Protein AF-X0TN32-F1 (afdb_monomer_lite)

Organism: NCBI:txid412755

Foldseek 3Di:
DDDPVRVLVVQLVVLQVVQCVVPPDDDDDPPPDDDDPDDDDDHSVVSSVVSNVD

Sequence (54 aa):
MMGPGQLKLIACEKARAYYDAAHHRKPFIPGETQIPVAGRVYDWHEIWNLVDAS

pLDDT: mean 92.25, std 5.26, range [69.19, 96.81]

Structure (mmCIF, N/CA/C/O backbone):
data_AF-X0TN32-F1
#
_entry.id   AF-X0TN32-F1
#
loop_
_atom_site.group_PDB
_atom_site.id
_atom_site.type_symbol
_atom_site.label_atom_id
_atom_site.label_alt_id
_atom_site.label_comp_id
_atom_site.label_asym_id
_atom_site.label_entity_id
_atom_site.label_seq_id
_atom_site.pdbx_PDB_ins_code
_atom_site.Cartn_x
_atom_site.Cartn_y
_atom_site.Cartn_z
_atom_site.occupancy
_atom_site.B_iso_or_equiv
_atom_site.auth_seq_id
_atom_site.auth_comp_id
_atom_site.auth_asym_id
_atom_site.auth_atom_id
_atom_site.pdbx_PDB_model_num
ATOM 1 N N . MET A 1 1 ? 28.420 5.273 -17.309 1.00 69.19 1 MET A N 1
ATOM 2 C CA . MET A 1 1 ? 26.984 5.622 -17.396 1.00 69.19 1 MET A CA 1
ATOM 3 C C . MET A 1 1 ? 26.181 4.419 -16.941 1.00 69.19 1 MET A C 1
ATOM 5 O O . MET A 1 1 ? 26.579 3.311 -17.277 1.00 69.19 1 MET A O 1
ATOM 9 N N . MET A 1 2 ? 25.127 4.614 -16.146 1.00 77.00 2 MET A N 1
ATOM 10 C CA . MET A 1 2 ? 24.244 3.511 -15.747 1.00 77.00 2 MET A CA 1
ATOM 11 C C . MET A 1 2 ? 23.426 3.033 -16.949 1.00 77.00 2 MET A C 1
ATOM 13 O O . MET A 1 2 ? 23.008 3.848 -17.770 1.00 77.00 2 MET A O 1
ATOM 17 N N . GLY A 1 3 ? 23.224 1.720 -17.058 1.00 90.94 3 GLY A N 1
ATOM 18 C CA . GLY A 1 3 ? 22.407 1.133 -18.120 1.00 90.94 3 GLY A CA 1
ATOM 19 C C . GLY A 1 3 ? 20.903 1.346 -17.888 1.00 90.94 3 GLY A C 1
ATOM 20 O O . GLY A 1 3 ? 20.484 1.574 -16.750 1.00 90.94 3 GLY A O 1
ATOM 21 N N . PRO A 1 4 ? 20.062 1.214 -18.929 1.00 86.06 4 PRO A N 1
ATOM 22 C CA . PRO A 1 4 ? 18.613 1.419 -18.818 1.00 86.06 4 PRO A CA 1
ATOM 23 C C . PRO A 1 4 ? 17.953 0.503 -17.773 1.00 86.06 4 PRO A C 1
ATOM 25 O O . PRO A 1 4 ? 17.113 0.958 -17.000 1.00 86.06 4 PRO A O 1
ATOM 28 N N . GLY A 1 5 ? 18.395 -0.755 -17.655 1.00 90.12 5 GLY A N 1
ATOM 29 C CA . GLY A 1 5 ? 17.898 -1.673 -16.621 1.00 90.12 5 GLY A CA 1
ATOM 30 C C . GLY A 1 5 ? 18.243 -1.239 -15.189 1.00 90.12 5 GLY A C 1
ATOM 31 O O . GLY A 1 5 ? 17.435 -1.412 -14.281 1.00 90.12 5 GLY A O 1
ATOM 32 N N . GLN A 1 6 ? 19.408 -0.611 -14.981 1.00 91.88 6 GLN A N 1
ATOM 33 C CA . GLN A 1 6 ? 19.790 -0.087 -13.664 1.00 91.88 6 GLN A CA 1
ATOM 34 C C . GLN A 1 6 ? 18.942 1.125 -13.272 1.00 91.88 6 GLN A C 1
ATOM 36 O O . GLN A 1 6 ? 18.557 1.249 -12.113 1.00 91.88 6 GLN A O 1
ATOM 41 N N . LEU A 1 7 ? 18.619 2.000 -14.229 1.00 93.75 7 LEU A N 1
ATOM 42 C CA . LEU A 1 7 ? 17.758 3.159 -13.979 1.00 93.75 7 LEU A CA 1
ATOM 43 C C . LEU A 1 7 ? 16.343 2.732 -13.583 1.00 93.75 7 LEU A C 1
ATOM 45 O O . LEU A 1 7 ? 15.784 3.284 -12.636 1.00 93.75 7 LEU A O 1
ATOM 49 N N . LYS A 1 8 ? 15.797 1.715 -14.260 1.00 92.94 8 LYS A N 1
ATOM 50 C CA . LYS A 1 8 ? 14.478 1.158 -13.940 1.00 92.94 8 LYS A CA 1
ATOM 51 C C . LYS A 1 8 ? 14.431 0.588 -12.524 1.00 92.94 8 LYS A C 1
ATOM 53 O O . LYS A 1 8 ? 13.529 0.919 -11.759 1.00 92.94 8 LYS A O 1
ATOM 58 N N . LEU A 1 9 ? 15.444 -0.195 -12.148 1.00 95.12 9 LEU A N 1
ATOM 59 C CA . LEU A 1 9 ? 15.543 -0.750 -10.799 1.00 95.12 9 LEU A CA 1
ATOM 60 C C . LEU A 1 9 ? 15.600 0.358 -9.738 1.00 95.12 9 LEU A C 1
ATOM 62 O O . LEU A 1 9 ? 14.880 0.299 -8.747 1.00 95.12 9 LEU A O 1
ATOM 66 N N . ILE A 1 10 ? 16.389 1.412 -9.973 1.00 96.06 10 ILE A N 1
ATOM 67 C CA . ILE A 1 10 ? 16.459 2.571 -9.070 1.00 96.06 10 ILE A CA 1
ATOM 68 C C . ILE A 1 10 ? 15.096 3.263 -8.945 1.00 96.06 10 ILE A C 1
ATOM 70 O O . ILE A 1 10 ? 14.715 3.659 -7.844 1.00 96.06 10 ILE A O 1
ATOM 74 N N . ALA A 1 11 ? 14.362 3.430 -10.048 1.00 95.38 11 ALA A N 1
ATOM 75 C CA . ALA A 1 11 ? 13.033 4.035 -10.020 1.00 95.38 11 ALA A CA 1
ATOM 76 C C . ALA A 1 11 ? 12.058 3.208 -9.168 1.00 95.38 11 ALA A C 1
ATOM 78 O O . ALA A 1 11 ? 11.352 3.765 -8.329 1.00 95.38 11 ALA A O 1
ATOM 79 N N . CYS A 1 12 ? 12.083 1.887 -9.322 1.00 96.19 12 CYS A N 1
ATOM 80 C CA . CYS A 1 12 ? 11.237 0.980 -8.558 1.00 96.19 12 CYS A CA 1
ATOM 81 C C . CYS A 1 12 ? 11.583 0.976 -7.057 1.00 96.19 12 CYS A C 1
ATOM 83 O O . CYS A 1 12 ? 10.694 1.090 -6.213 1.00 96.19 12 CYS A O 1
ATOM 85 N N . GLU A 1 13 ? 12.871 0.963 -6.706 1.00 96.81 13 GLU A N 1
ATOM 86 C CA . GLU A 1 13 ? 13.314 1.072 -5.307 1.00 96.81 13 GLU A CA 1
ATOM 87 C C . GLU A 1 13 ? 12.900 2.408 -4.672 1.00 96.81 13 GLU A C 1
ATOM 89 O O . GLU A 1 13 ? 12.445 2.460 -3.527 1.00 96.81 13 GLU A O 1
ATOM 94 N N . LYS A 1 14 ? 12.970 3.510 -5.430 1.00 96.75 14 LYS A N 1
ATOM 95 C CA . LYS A 1 14 ? 12.451 4.807 -4.970 1.00 96.75 14 LYS A CA 1
ATOM 96 C C . LYS A 1 14 ? 10.938 4.791 -4.777 1.00 96.75 14 LYS A C 1
ATOM 98 O O . LYS A 1 14 ? 10.449 5.423 -3.844 1.00 96.75 14 LYS A O 1
ATOM 103 N N . ALA A 1 15 ? 10.205 4.075 -5.625 1.00 96.19 15 ALA A N 1
ATOM 104 C CA . ALA A 1 15 ? 8.759 3.926 -5.508 1.00 96.19 15 ALA A CA 1
ATOM 105 C C . ALA A 1 15 ? 8.369 3.180 -4.222 1.00 96.19 15 ALA A C 1
ATOM 107 O O . ALA A 1 15 ? 7.455 3.600 -3.510 1.00 96.19 15 ALA A O 1
ATOM 108 N N . ARG A 1 16 ? 9.123 2.133 -3.866 1.00 95.56 16 ARG A N 1
ATOM 109 C CA . ARG A 1 16 ? 8.977 1.440 -2.582 1.00 95.56 16 ARG A CA 1
ATOM 110 C C . ARG A 1 16 ? 9.245 2.369 -1.397 1.00 95.56 16 ARG A C 1
ATOM 112 O O . ARG A 1 16 ? 8.406 2.475 -0.509 1.00 95.56 16 ARG A O 1
ATOM 119 N N . ALA A 1 17 ? 10.367 3.090 -1.408 1.00 95.81 17 ALA A N 1
ATOM 120 C CA . ALA A 1 17 ? 10.695 4.039 -0.341 1.00 95.81 17 ALA A CA 1
ATOM 121 C C . ALA A 1 17 ? 9.634 5.148 -0.197 1.00 95.81 17 ALA A C 1
ATOM 123 O O . ALA A 1 17 ? 9.310 5.577 0.912 1.00 95.81 17 ALA A O 1
ATOM 124 N N . TYR A 1 18 ? 9.060 5.593 -1.317 1.00 95.50 18 TYR A N 1
ATOM 125 C CA . TYR A 1 18 ? 7.941 6.529 -1.322 1.00 95.50 18 TYR A CA 1
ATOM 126 C C . TYR A 1 18 ? 6.694 5.940 -0.654 1.00 95.50 18 TYR A C 1
ATOM 128 O O . TYR A 1 18 ? 6.070 6.630 0.153 1.00 95.50 18 TYR A O 1
ATOM 136 N N . TYR A 1 19 ? 6.341 4.684 -0.956 1.00 95.50 19 TYR A N 1
ATOM 137 C CA . TYR A 1 19 ? 5.188 4.025 -0.343 1.00 95.50 19 TYR A CA 1
ATOM 138 C C . TYR A 1 19 ? 5.287 4.058 1.186 1.00 95.50 19 TYR A C 1
ATOM 140 O O . TYR A 1 19 ? 4.343 4.506 1.838 1.00 95.50 19 TYR A O 1
ATOM 148 N N . ASP A 1 20 ? 6.441 3.675 1.737 1.00 93.38 20 ASP A N 1
ATOM 149 C CA . ASP A 1 20 ? 6.668 3.634 3.185 1.00 93.38 20 ASP A CA 1
ATOM 150 C C . ASP A 1 20 ? 6.555 5.025 3.830 1.00 93.38 20 ASP A C 1
ATOM 152 O O . ASP A 1 20 ? 5.932 5.180 4.882 1.00 93.38 20 ASP A O 1
ATOM 156 N N . ALA A 1 21 ? 7.107 6.060 3.189 1.00 94.00 21 ALA A N 1
ATOM 157 C CA . ALA A 1 21 ? 7.032 7.431 3.691 1.00 94.00 21 ALA A CA 1
ATOM 158 C C . ALA A 1 21 ? 5.599 8.000 3.638 1.00 94.00 21 ALA A C 1
ATOM 160 O O . ALA A 1 21 ? 5.127 8.624 4.596 1.00 94.00 21 ALA A O 1
ATOM 161 N N . ALA A 1 22 ? 4.891 7.774 2.529 1.00 92.75 22 ALA A N 1
ATOM 162 C CA . ALA A 1 22 ? 3.548 8.300 2.300 1.00 92.75 22 ALA A CA 1
ATOM 163 C C . ALA A 1 22 ? 2.472 7.574 3.127 1.00 92.75 22 ALA A C 1
ATOM 165 O O . ALA A 1 22 ? 1.528 8.214 3.592 1.00 92.75 22 ALA A O 1
ATOM 166 N N . HIS A 1 23 ? 2.631 6.265 3.346 1.00 90.88 23 HIS A N 1
ATOM 167 C CA . HIS A 1 23 ? 1.654 5.405 4.027 1.00 90.88 23 HIS A CA 1
ATOM 168 C C . HIS A 1 23 ? 2.114 4.977 5.423 1.00 90.88 23 HIS A C 1
ATOM 170 O O . HIS A 1 23 ? 1.630 3.977 5.962 1.00 90.88 23 HIS A O 1
ATOM 17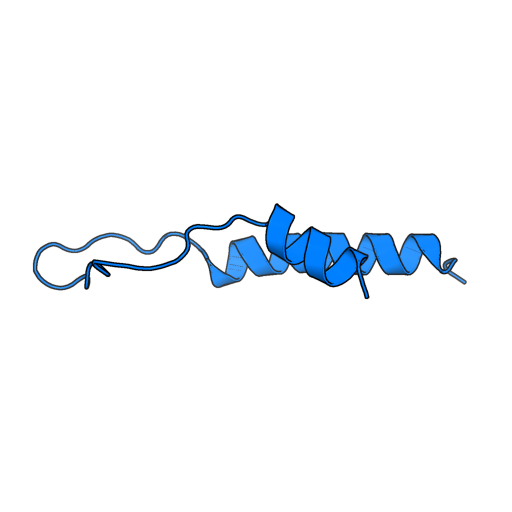6 N N . HIS A 1 24 ? 3.036 5.730 6.033 1.00 85.31 24 HIS A N 1
ATOM 177 C CA . HIS A 1 24 ? 3.432 5.489 7.414 1.00 85.31 24 HIS A CA 1
ATOM 178 C C . HIS A 1 24 ? 2.189 5.425 8.315 1.00 85.31 24 HIS A C 1
ATOM 180 O O . HIS A 1 24 ? 1.247 6.217 8.194 1.00 85.31 24 HIS A O 1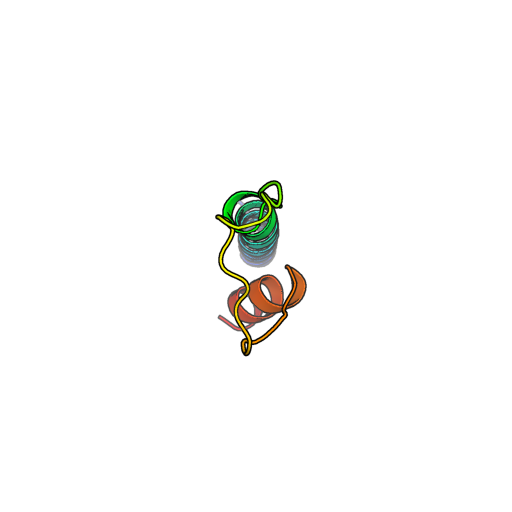
ATOM 186 N N . ARG A 1 25 ? 2.170 4.451 9.229 1.00 83.69 25 ARG A N 1
ATOM 187 C CA . ARG A 1 25 ? 1.035 4.261 10.132 1.00 83.69 25 ARG A CA 1
ATOM 188 C C . ARG A 1 25 ? 0.937 5.448 11.079 1.00 83.69 25 ARG A C 1
ATOM 190 O O . ARG A 1 25 ? 1.816 5.660 11.912 1.00 83.69 25 ARG A O 1
ATOM 197 N N . LYS A 1 26 ? -0.158 6.192 10.966 1.00 87.31 26 LYS A N 1
ATOM 198 C CA . LYS A 1 26 ? -0.536 7.203 11.952 1.00 87.31 26 LYS A CA 1
ATOM 199 C C . LYS A 1 26 ? -1.129 6.507 13.181 1.00 87.31 26 LYS A C 1
ATOM 201 O O . LYS A 1 26 ? -1.818 5.495 13.019 1.00 87.31 26 LYS A O 1
ATOM 206 N N . PRO A 1 27 ? -0.870 7.010 14.398 1.00 91.50 27 PRO A N 1
ATOM 207 C CA . PRO A 1 27 ? -1.504 6.473 15.591 1.00 91.50 27 PRO A CA 1
ATOM 208 C C . PRO A 1 27 ? -3.022 6.659 15.510 1.00 91.50 27 PRO A C 1
ATOM 210 O O . PRO A 1 27 ? -3.509 7.680 15.028 1.00 91.50 27 PRO A O 1
ATOM 213 N N . PHE A 1 28 ? -3.759 5.662 15.990 1.00 94.38 28 PHE A N 1
ATOM 214 C CA . PHE A 1 28 ? -5.208 5.741 16.126 1.00 94.38 28 PHE A CA 1
ATOM 215 C C . PHE A 1 28 ? -5.574 6.445 1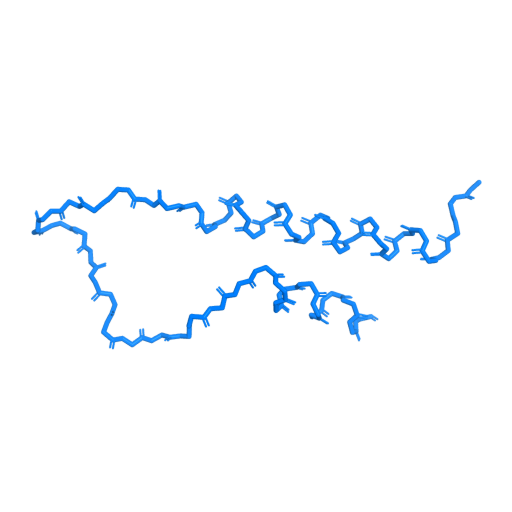7.437 1.00 94.38 28 PHE A C 1
ATOM 217 O O . PHE A 1 28 ? -5.121 6.039 18.507 1.00 94.38 28 PHE A O 1
ATOM 224 N N . ILE A 1 29 ? -6.418 7.471 17.344 1.00 96.56 29 ILE A N 1
ATOM 225 C CA . ILE A 1 29 ? -6.970 8.230 18.469 1.00 96.56 29 ILE A CA 1
ATOM 226 C C . ILE A 1 29 ? -8.493 8.009 18.503 1.00 96.56 29 ILE A C 1
ATOM 228 O O . ILE A 1 29 ? -9.183 8.420 17.559 1.00 96.56 29 ILE A O 1
ATOM 232 N N . PRO A 1 30 ? -9.039 7.364 19.553 1.00 96.06 30 PRO A N 1
ATOM 233 C CA . PRO A 1 30 ? -10.474 7.130 19.685 1.00 96.06 30 PRO A CA 1
ATOM 234 C C . PRO A 1 30 ? -11.278 8.433 19.637 1.00 96.06 30 PRO A C 1
ATOM 236 O O . PRO A 1 30 ? -10.938 9.398 20.310 1.00 96.06 30 PRO A O 1
ATOM 239 N N . GLY A 1 31 ? -12.355 8.456 18.851 1.00 95.69 31 GLY A N 1
ATOM 240 C CA . GLY A 1 31 ? -13.225 9.632 18.710 1.00 95.69 31 GLY A CA 1
ATOM 241 C C . GLY A 1 31 ? -12.698 10.732 17.780 1.00 95.69 31 GLY A C 1
ATOM 242 O O . GLY A 1 31 ? -13.476 11.598 17.394 1.00 95.69 31 GLY A O 1
ATOM 243 N N . GLU A 1 32 ? -11.429 10.673 17.363 1.00 95.44 32 GLU A N 1
ATOM 244 C CA . GLU A 1 32 ? -10.810 11.679 16.485 1.00 95.44 32 GLU A CA 1
ATOM 245 C C . GLU A 1 32 ? -10.366 11.101 15.140 1.00 95.44 32 GLU A C 1
ATOM 247 O O . GLU A 1 32 ? -10.573 11.706 14.087 1.00 95.44 32 GLU A O 1
ATOM 252 N N . THR A 1 33 ? -9.744 9.919 15.152 1.00 95.38 33 THR A N 1
ATOM 253 C CA . THR A 1 33 ? -9.253 9.298 13.921 1.00 95.38 33 THR A CA 1
ATOM 254 C C . THR A 1 33 ? -10.425 8.821 13.083 1.00 95.38 33 THR A C 1
ATOM 256 O O . THR A 1 33 ? -11.165 7.920 13.479 1.00 95.38 33 THR A O 1
ATOM 259 N N . GLN A 1 34 ? -10.573 9.407 11.898 1.00 92.50 34 GLN A N 1
ATOM 260 C CA . GLN A 1 34 ? -11.585 8.969 10.950 1.00 92.50 34 GLN A CA 1
ATOM 261 C C . GLN A 1 34 ? -11.253 7.573 10.428 1.00 92.50 34 GLN A C 1
ATOM 263 O O . GLN A 1 34 ? -10.151 7.326 9.937 1.00 92.50 34 GLN A O 1
ATOM 268 N N . ILE A 1 35 ? -12.231 6.672 10.520 1.00 90.50 35 ILE A N 1
ATOM 269 C CA . ILE A 1 35 ? -12.125 5.324 9.973 1.00 90.50 35 ILE A CA 1
ATOM 270 C C . ILE A 1 35 ? -12.847 5.309 8.624 1.00 90.50 35 ILE A C 1
ATOM 272 O O . ILE A 1 35 ? -14.078 5.387 8.598 1.00 90.50 35 ILE A O 1
ATOM 276 N N . PRO A 1 36 ? -12.118 5.224 7.498 1.00 89.88 36 PRO A N 1
ATOM 277 C CA . PRO A 1 36 ? -12.756 5.047 6.205 1.00 89.88 36 PRO A CA 1
ATOM 278 C C . PRO A 1 36 ? -13.483 3.696 6.174 1.00 89.88 36 PRO A C 1
ATOM 280 O O . PRO A 1 36 ? -12.897 2.656 6.464 1.00 89.88 36 PRO A O 1
ATOM 283 N N . VAL A 1 37 ? -14.770 3.711 5.818 1.00 92.38 37 VAL A N 1
ATOM 284 C CA . VAL A 1 37 ? -15.619 2.503 5.728 1.00 92.38 37 VAL A CA 1
ATOM 285 C C . VAL A 1 37 ? -15.451 1.743 4.409 1.00 92.38 37 VAL A C 1
ATOM 287 O O . VAL A 1 37 ? -15.960 0.637 4.254 1.00 92.38 37 VAL A O 1
ATOM 290 N N . ALA A 1 38 ? -14.749 2.345 3.451 1.00 9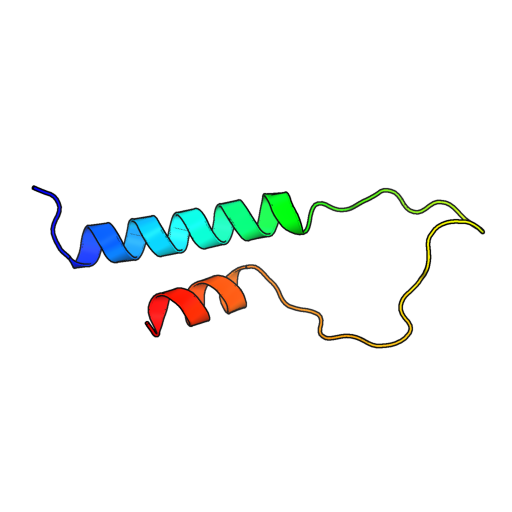2.56 38 ALA A N 1
ATOM 291 C CA . ALA A 1 38 ? -14.444 1.781 2.148 1.00 92.56 38 ALA A CA 1
ATOM 292 C C . ALA A 1 38 ? -13.115 2.344 1.637 1.00 92.56 38 ALA A C 1
ATOM 294 O O . ALA A 1 38 ? -12.707 3.448 2.001 1.00 92.56 38 ALA A O 1
ATOM 295 N N . GLY A 1 39 ? -12.454 1.587 0.768 1.00 88.00 39 GLY A N 1
ATOM 296 C CA . GLY A 1 39 ? -11.190 1.973 0.157 1.00 88.00 39 GLY A CA 1
ATOM 297 C C . GLY A 1 39 ? -10.412 0.755 -0.314 1.00 88.00 39 GLY A C 1
ATOM 298 O O . GLY A 1 39 ? -10.617 -0.357 0.174 1.00 88.00 39 GLY A O 1
ATOM 299 N N . ARG A 1 40 ? -9.518 0.965 -1.278 1.00 90.44 40 ARG A N 1
ATOM 300 C CA . ARG A 1 40 ? -8.582 -0.072 -1.708 1.00 90.44 40 ARG A CA 1
ATOM 301 C C . ARG A 1 40 ? -7.432 -0.142 -0.710 1.00 90.44 40 ARG A C 1
ATOM 303 O O . ARG A 1 40 ? -6.796 0.873 -0.440 1.00 90.44 40 ARG A O 1
ATOM 310 N N . VAL A 1 41 ? -7.152 -1.341 -0.212 1.00 88.75 41 VAL A N 1
ATOM 311 C CA . VAL A 1 41 ? -5.921 -1.638 0.524 1.00 88.75 41 VAL A CA 1
ATOM 312 C C . VAL A 1 41 ? -4.917 -2.176 -0.481 1.00 88.75 41 VAL A C 1
ATOM 314 O O . VAL A 1 41 ? -5.206 -3.145 -1.178 1.00 88.75 41 VAL A O 1
ATOM 317 N N . TYR A 1 42 ? -3.767 -1.527 -0.567 1.00 93.31 42 TYR A N 1
ATOM 318 C CA . TYR A 1 42 ? -2.659 -1.931 -1.418 1.00 93.31 42 TYR A CA 1
ATOM 319 C C . TYR A 1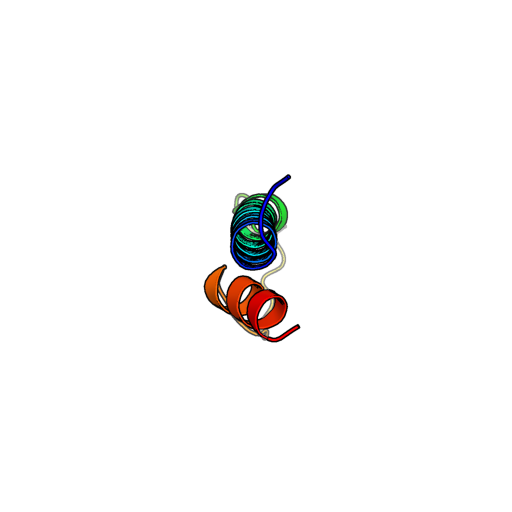 42 ? -1.347 -1.783 -0.667 1.00 93.31 42 TYR A C 1
ATOM 321 O O . TYR A 1 42 ? -1.306 -1.149 0.387 1.00 93.31 42 TYR A O 1
ATOM 329 N N . ASP A 1 43 ? -0.289 -2.377 -1.204 1.00 93.62 43 ASP A N 1
ATOM 330 C CA . ASP A 1 43 ? 1.057 -2.295 -0.660 1.00 93.62 43 ASP A CA 1
ATOM 331 C C . ASP A 1 43 ? 2.043 -1.683 -1.670 1.00 93.62 43 ASP A C 1
ATOM 333 O O . ASP A 1 43 ? 1.673 -1.220 -2.755 1.00 93.62 43 ASP A O 1
ATOM 337 N N . TRP A 1 44 ? 3.324 -1.661 -1.303 1.00 95.00 44 TRP A N 1
ATOM 338 C CA . TRP A 1 44 ? 4.377 -1.120 -2.156 1.00 95.00 44 TRP A CA 1
ATOM 339 C C . TRP A 1 44 ? 4.531 -1.880 -3.482 1.00 95.00 44 TRP A C 1
ATOM 341 O O . TRP A 1 44 ? 5.004 -1.278 -4.447 1.00 95.00 44 TRP A O 1
ATOM 351 N N . HIS A 1 45 ? 4.134 -3.159 -3.562 1.00 96.12 45 HIS A N 1
ATOM 352 C CA . HIS A 1 45 ? 4.259 -3.943 -4.793 1.00 96.12 45 HIS A CA 1
ATOM 353 C C . HIS A 1 45 ? 3.366 -3.379 -5.891 1.00 96.12 45 HIS A C 1
ATOM 355 O O . HIS A 1 45 ? 3.737 -3.405 -7.060 1.00 96.12 45 HIS A O 1
ATOM 361 N N . GLU A 1 46 ? 2.202 -2.830 -5.545 1.00 96.00 46 GLU A N 1
ATOM 362 C CA . GLU A 1 46 ? 1.329 -2.225 -6.549 1.00 96.00 46 GLU A CA 1
ATOM 363 C C . GLU A 1 46 ? 1.944 -0.966 -7.165 1.00 96.00 46 GLU A C 1
ATOM 365 O O . GLU A 1 46 ? 1.916 -0.804 -8.385 1.00 96.00 46 GLU A O 1
ATOM 370 N N . ILE A 1 47 ? 2.550 -0.101 -6.344 1.00 94.81 47 ILE A N 1
ATOM 371 C CA . ILE A 1 47 ? 3.253 1.088 -6.846 1.00 94.81 47 ILE A CA 1
ATOM 372 C C . ILE A 1 47 ? 4.492 0.669 -7.649 1.00 94.81 47 ILE A C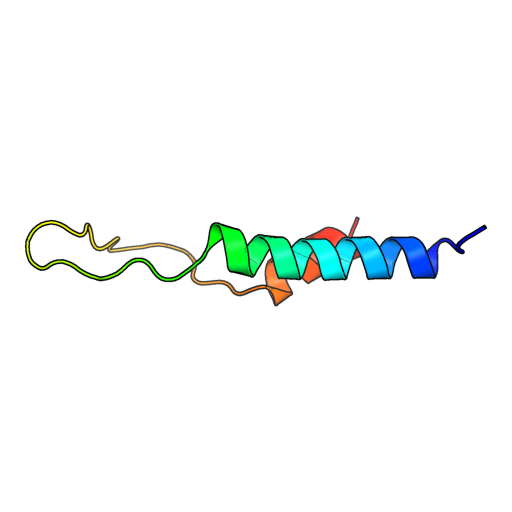 1
ATOM 374 O O . ILE A 1 47 ? 4.755 1.239 -8.706 1.00 94.81 47 ILE A O 1
ATOM 378 N N . TRP A 1 48 ? 5.220 -0.355 -7.194 1.00 96.81 48 TRP A N 1
ATOM 379 C CA . TRP A 1 48 ? 6.337 -0.933 -7.942 1.00 96.81 48 TRP A CA 1
ATOM 380 C C . TRP A 1 48 ? 5.894 -1.400 -9.328 1.00 96.81 48 TRP A C 1
ATOM 382 O O . TRP A 1 48 ? 6.481 -0.993 -10.323 1.00 96.81 48 TRP A O 1
ATOM 392 N N . ASN A 1 49 ? 4.838 -2.210 -9.407 1.00 95.50 49 ASN A N 1
ATOM 393 C CA . ASN A 1 49 ? 4.333 -2.755 -10.666 1.00 95.50 49 ASN A CA 1
ATOM 394 C C . ASN A 1 49 ? 3.842 -1.656 -11.615 1.00 95.50 49 ASN A C 1
ATOM 396 O O . ASN A 1 49 ? 4.017 -1.773 -12.824 1.00 95.50 49 ASN A O 1
ATOM 400 N N . LEU A 1 50 ? 3.264 -0.575 -11.081 1.00 94.38 50 LEU A N 1
ATOM 401 C CA . LEU A 1 50 ? 2.878 0.589 -11.877 1.00 94.38 50 LEU A CA 1
ATOM 402 C C . LEU A 1 50 ? 4.097 1.269 -12.521 1.00 94.38 50 LEU A C 1
ATOM 404 O O . LEU A 1 50 ? 4.067 1.595 -13.707 1.00 94.38 50 LEU A O 1
ATOM 408 N N . VAL A 1 51 ? 5.166 1.473 -11.747 1.00 94.44 51 VAL A N 1
ATOM 409 C CA . VAL A 1 51 ? 6.412 2.082 -12.239 1.00 94.44 51 VAL A CA 1
ATOM 410 C C . VAL A 1 51 ? 7.147 1.142 -13.191 1.00 94.44 51 VAL A C 1
ATOM 412 O O . VAL A 1 51 ? 7.690 1.595 -14.192 1.00 94.44 51 VAL A O 1
ATOM 415 N N . ASP A 1 52 ? 7.142 -0.162 -12.918 1.00 94.69 52 ASP A N 1
ATOM 416 C CA . ASP A 1 52 ? 7.780 -1.161 -13.772 1.00 94.69 52 ASP A CA 1
ATOM 417 C C . ASP A 1 52 ? 7.063 -1.326 -15.125 1.00 94.69 52 ASP A C 1
ATOM 419 O O . ASP A 1 52 ? 7.702 -1.634 -16.129 1.00 94.69 52 ASP A O 1
ATOM 423 N N . ALA A 1 53 ? 5.753 -1.090 -15.182 1.00 93.81 53 ALA A N 1
ATOM 424 C CA . ALA A 1 53 ? 4.978 -1.157 -16.421 1.00 93.81 53 ALA A CA 1
ATOM 425 C C . ALA A 1 53 ? 5.105 0.091 -17.322 1.00 93.81 53 ALA A C 1
ATOM 427 O O . ALA A 1 53 ? 4.565 0.078 -18.430 1.00 93.81 53 ALA A O 1
ATOM 428 N N . SER A 1 54 ? 5.771 1.154 -16.852 1.00 79.06 54 SER A N 1
ATOM 429 C CA . SER A 1 54 ? 6.030 2.392 -17.610 1.00 79.06 54 SER A CA 1
ATOM 430 C C . SER A 1 54 ? 7.309 2.295 -18.442 1.00 79.06 54 SER A C 1
ATOM 432 O O . SER A 1 54 ? 7.301 2.832 -19.572 1.00 79.06 54 SER A O 1
#

Radius of gyration: 15.7 Å; chains: 1; bounding box: 43×16×38 Å

Secondary structure (DSSP, 8-state):
---HHHHHHHHHHHHHHHHHHHT--PPP-TTTS---SS-----HHHHHHHHHT-